Protein AF-A0A1V3JRB8-F1 (afdb_monomer_lite)

Radius of gyration: 12.45 Å; chains: 1; bounding box: 29×22×34 Å

Organism: NCBI:txid1908266

Secondary structure (DSSP, 8-state):
----EEEE--TT-TTEEEEEETT--S--EEEE---SSPBP-STT-EEEEGGGTEEEEEBTTTS-EEEEEEETTTTEEEEEEEE-

Structure (mmCIF, N/CA/C/O backbone):
data_AF-A0A1V3JRB8-F1
#
_entry.id   AF-A0A1V3JRB8-F1
#
loop_
_atom_site.group_PDB
_atom_site.id
_atom_site.type_symbol
_atom_site.label_atom_id
_atom_site.label_alt_id
_atom_site.label_comp_id
_atom_site.label_asym_id
_atom_site.label_entity_id
_atom_site.label_seq_id
_atom_site.pdbx_PDB_ins_code
_atom_site.Cartn_x
_atom_site.Cartn_y
_atom_site.Cartn_z
_atom_site.occupancy
_atom_site.B_iso_or_equiv
_atom_site.auth_seq_id
_atom_site.auth_comp_id
_atom_site.auth_asym_id
_atom_site.auth_atom_id
_atom_site.pdbx_PDB_model_num
ATOM 1 N N . MET A 1 1 ? -16.842 8.725 17.263 1.00 49.91 1 MET A N 1
ATOM 2 C CA . MET A 1 1 ? -16.394 8.690 15.853 1.00 49.91 1 MET A CA 1
ATOM 3 C C . MET A 1 1 ? -16.033 7.254 15.538 1.00 49.91 1 MET A C 1
ATOM 5 O O . MET A 1 1 ? -15.380 6.650 16.374 1.00 49.91 1 MET A O 1
ATOM 9 N N . THR A 1 2 ? -16.467 6.696 14.409 1.00 65.88 2 THR A N 1
ATOM 10 C CA . THR A 1 2 ? -16.003 5.368 13.977 1.00 65.88 2 THR A CA 1
ATOM 11 C C . THR A 1 2 ? -14.536 5.482 13.567 1.00 65.88 2 THR A C 1
ATOM 13 O O . THR A 1 2 ? -14.196 6.389 12.800 1.00 65.88 2 THR A O 1
ATOM 16 N N . GLU A 1 3 ? -13.674 4.626 14.112 1.00 68.06 3 GLU A N 1
ATOM 17 C CA . GLU A 1 3 ? -12.263 4.558 13.727 1.00 68.06 3 GLU A CA 1
ATOM 18 C C . GLU A 1 3 ? -12.147 4.296 12.220 1.00 68.06 3 GLU A C 1
ATOM 20 O O . GLU A 1 3 ? -12.949 3.568 11.634 1.00 68.06 3 GLU A O 1
ATOM 25 N N . LYS A 1 4 ? -11.184 4.953 11.570 1.00 78.44 4 LYS A N 1
ATOM 26 C CA . LYS A 1 4 ? -10.931 4.809 10.133 1.00 78.44 4 LYS A CA 1
ATOM 27 C C . LYS A 1 4 ? -9.504 4.359 9.931 1.00 78.44 4 LYS A C 1
ATOM 29 O O . LYS A 1 4 ? -8.583 5.060 10.361 1.00 78.44 4 LYS A O 1
ATOM 34 N N . GLU A 1 5 ? -9.358 3.228 9.266 1.00 78.94 5 GLU A N 1
ATOM 35 C CA . GLU A 1 5 ? -8.072 2.688 8.861 1.00 78.94 5 GLU A CA 1
ATOM 36 C C . GLU A 1 5 ? -7.558 3.392 7.603 1.00 78.94 5 GLU A C 1
ATOM 38 O O . GLU A 1 5 ? -8.325 3.749 6.702 1.00 78.94 5 GLU A O 1
ATOM 43 N N . PHE A 1 6 ? -6.250 3.610 7.542 1.00 77.00 6 PHE A N 1
ATOM 44 C CA . PHE A 1 6 ? -5.567 4.063 6.338 1.00 77.00 6 PHE A CA 1
ATOM 45 C C . PHE A 1 6 ? -4.162 3.476 6.276 1.00 77.00 6 PHE A C 1
ATOM 47 O O . PHE A 1 6 ? -3.538 3.182 7.295 1.00 77.00 6 PHE A O 1
ATOM 54 N N . ILE A 1 7 ? -3.668 3.320 5.052 1.00 76.56 7 ILE A N 1
ATOM 55 C CA . ILE A 1 7 ? -2.356 2.740 4.793 1.00 76.56 7 ILE A CA 1
ATOM 56 C C . ILE A 1 7 ? -1.388 3.847 4.406 1.00 76.56 7 ILE A C 1
ATOM 58 O O . ILE A 1 7 ? -1.693 4.686 3.550 1.00 76.56 7 ILE A O 1
ATOM 62 N N . ILE A 1 8 ? -0.220 3.823 5.042 1.00 71.94 8 ILE A N 1
ATOM 63 C CA . ILE A 1 8 ? 0.931 4.653 4.702 1.00 71.94 8 ILE A CA 1
ATOM 64 C C . ILE A 1 8 ? 2.072 3.730 4.299 1.00 71.94 8 ILE A C 1
ATOM 66 O O . ILE A 1 8 ? 2.350 2.734 4.961 1.00 71.94 8 ILE A O 1
ATOM 70 N N . PHE A 1 9 ? 2.774 4.087 3.232 1.00 68.00 9 PHE A N 1
ATOM 71 C CA . PHE A 1 9 ? 3.975 3.380 2.819 1.00 68.00 9 PHE A CA 1
ATOM 72 C C . PHE A 1 9 ? 5.219 4.074 3.402 1.00 68.00 9 PHE A C 1
ATOM 74 O O . PHE A 1 9 ? 5.477 5.237 3.075 1.00 68.00 9 PHE A O 1
ATOM 81 N N . PRO A 1 10 ? 5.987 3.420 4.289 1.00 61.44 10 PRO A N 1
ATOM 82 C CA . PRO A 1 10 ? 7.222 3.980 4.814 1.00 61.44 10 PRO A CA 1
ATOM 83 C C . PRO A 1 10 ? 8.352 3.808 3.793 1.00 61.44 10 PRO A C 1
ATOM 85 O O . PRO A 1 10 ? 8.486 2.779 3.141 1.00 61.44 10 PRO A O 1
ATOM 88 N N . ASN A 1 11 ? 9.240 4.794 3.710 1.00 59.06 11 ASN A N 1
ATOM 89 C CA . ASN A 1 11 ? 10.349 4.848 2.748 1.00 59.06 11 ASN A CA 1
ATOM 90 C C . ASN A 1 11 ? 11.492 3.827 3.012 1.00 59.06 11 ASN A C 1
ATOM 92 O O . ASN A 1 11 ? 12.653 4.112 2.728 1.00 59.06 11 ASN A O 1
ATOM 96 N N . ARG A 1 12 ? 11.236 2.684 3.666 1.00 57.56 12 ARG A N 1
ATOM 97 C CA . ARG A 1 12 ? 12.316 1.802 4.163 1.00 57.56 12 ARG A CA 1
ATOM 98 C C . ARG A 1 12 ? 12.061 0.301 4.107 1.00 57.56 12 ARG A C 1
ATOM 100 O O . ARG A 1 12 ? 13.000 -0.436 4.387 1.00 57.56 12 ARG A O 1
ATOM 107 N N . VAL A 1 13 ? 10.860 -0.160 3.768 1.00 57.62 13 VAL A N 1
ATOM 108 C CA . VAL A 1 13 ? 10.586 -1.600 3.711 1.00 57.62 13 VAL A CA 1
ATOM 109 C C . VAL A 1 13 ? 10.003 -1.916 2.351 1.00 57.62 13 VAL A C 1
ATOM 111 O O . VAL A 1 13 ? 8.891 -1.510 2.039 1.00 57.62 13 VAL A O 1
ATOM 114 N N . ASP A 1 14 ? 10.793 -2.597 1.532 1.00 66.69 14 ASP A N 1
ATOM 115 C CA . ASP A 1 14 ? 10.496 -2.786 0.114 1.00 66.69 14 ASP A CA 1
ATOM 116 C C . ASP A 1 14 ? 9.234 -3.639 -0.117 1.00 66.69 14 ASP A C 1
ATOM 118 O O . ASP A 1 14 ? 8.657 -3.606 -1.196 1.00 66.69 14 ASP A O 1
ATOM 122 N N . GLU A 1 15 ? 8.754 -4.349 0.910 1.00 75.19 15 GLU A N 1
ATOM 123 C CA . GLU A 1 15 ? 7.652 -5.310 0.796 1.00 75.19 15 GLU A CA 1
ATOM 124 C C . GLU A 1 15 ? 6.498 -5.086 1.784 1.00 75.19 15 GLU A C 1
ATOM 126 O O . GLU A 1 15 ? 5.494 -5.795 1.691 1.00 75.19 15 GLU A O 1
ATOM 131 N N . LEU A 1 16 ? 6.588 -4.095 2.687 1.00 79.62 16 LEU A N 1
ATOM 132 C CA . LEU A 1 16 ? 5.581 -3.859 3.731 1.00 79.62 16 LEU A CA 1
ATOM 133 C C . LEU A 1 16 ? 5.048 -2.419 3.726 1.00 79.62 16 LEU A C 1
ATOM 135 O O . LEU A 1 16 ? 5.809 -1.452 3.761 1.00 79.62 16 LEU A O 1
ATOM 139 N N . ALA A 1 17 ? 3.725 -2.287 3.788 1.00 83.00 17 ALA A N 1
ATOM 140 C CA . ALA A 1 17 ? 3.013 -1.048 4.073 1.00 83.00 17 ALA A CA 1
ATOM 141 C C . ALA A 1 17 ? 2.541 -1.016 5.538 1.00 83.00 17 ALA A C 1
ATOM 143 O O . ALA A 1 17 ? 2.295 -2.055 6.147 1.00 83.00 17 ALA A O 1
ATOM 144 N N . LEU A 1 18 ? 2.413 0.173 6.126 1.00 85.88 18 LEU A N 1
ATOM 145 C CA . LEU A 1 18 ? 1.987 0.351 7.516 1.00 85.88 18 LEU A CA 1
ATOM 146 C C . LEU A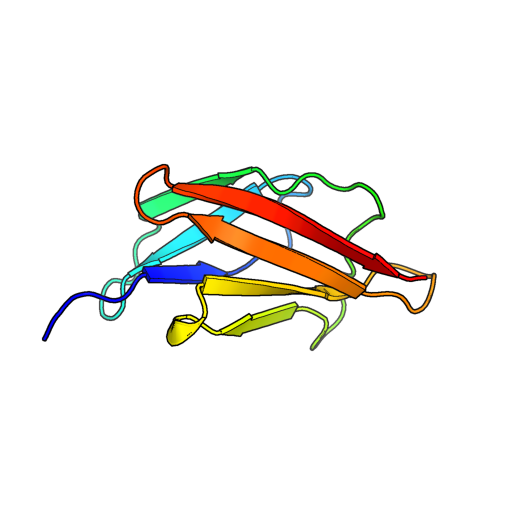 1 18 ? 0.498 0.673 7.584 1.00 85.88 18 LEU A C 1
ATOM 148 O O . LEU A 1 18 ? 0.024 1.605 6.927 1.00 85.88 18 LEU A O 1
ATOM 152 N N . LEU A 1 19 ? -0.219 -0.063 8.430 1.00 83.94 19 LEU A N 1
ATOM 153 C CA . LEU A 1 19 ? -1.612 0.207 8.759 1.00 83.94 19 LEU A CA 1
ATOM 154 C C . LEU A 1 19 ? -1.699 1.139 9.970 1.00 83.94 19 LEU A C 1
ATOM 156 O O . LEU A 1 19 ? -1.109 0.864 11.019 1.00 83.94 19 LEU A O 1
ATOM 160 N N . TYR A 1 20 ? -2.483 2.203 9.837 1.00 84.81 20 TYR A N 1
ATOM 161 C CA . TYR A 1 20 ? -2.777 3.166 10.894 1.00 84.81 20 TYR A CA 1
ATOM 162 C C . TYR A 1 20 ? -4.284 3.335 11.072 1.00 84.81 20 TYR A C 1
ATOM 164 O O . TYR A 1 20 ? -5.068 3.095 10.153 1.00 84.81 20 TYR A O 1
ATOM 172 N N . T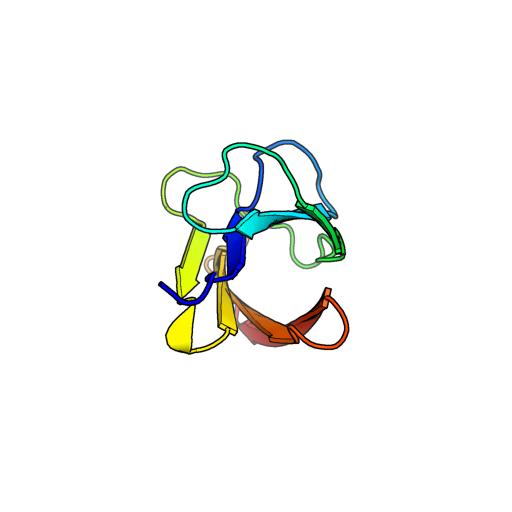HR A 1 21 ? -4.679 3.824 12.245 1.00 84.44 21 THR A N 1
ATOM 173 C CA . THR A 1 21 ? -6.051 4.239 12.554 1.00 84.44 21 THR A CA 1
ATOM 174 C C . THR A 1 21 ? -6.093 5.724 12.887 1.00 84.44 21 THR A C 1
ATOM 176 O O . THR A 1 21 ? -5.195 6.272 13.522 1.00 84.44 21 THR A O 1
ATOM 179 N N . THR A 1 22 ? -7.158 6.404 12.469 1.00 81.25 22 THR A N 1
ATOM 180 C CA . THR A 1 22 ? -7.327 7.844 12.719 1.00 81.25 22 THR A CA 1
ATOM 181 C C . THR A 1 22 ? -7.335 8.152 14.215 1.00 81.25 22 THR A C 1
ATOM 183 O O . THR A 1 22 ? -8.129 7.581 14.954 1.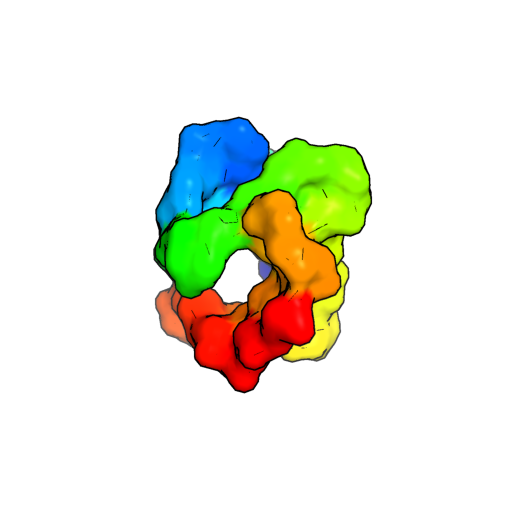00 81.25 22 THR A O 1
ATOM 186 N N . GLY A 1 23 ? -6.501 9.106 14.636 1.00 82.25 23 GLY A N 1
ATOM 187 C CA . GLY A 1 23 ? -6.399 9.529 16.036 1.00 82.25 23 GLY A CA 1
ATOM 188 C C . GLY A 1 23 ? -5.437 8.694 16.883 1.00 82.25 23 GLY A C 1
ATOM 189 O O . GLY A 1 23 ? -5.263 9.013 18.055 1.00 82.25 23 GLY A O 1
ATOM 190 N N . ASP A 1 24 ? -4.782 7.687 16.301 1.00 84.38 24 ASP A N 1
ATOM 191 C CA . ASP A 1 24 ? -3.778 6.870 16.977 1.00 84.38 24 ASP A CA 1
ATOM 192 C C . ASP A 1 24 ? -2.431 6.946 16.230 1.00 84.38 24 ASP A C 1
ATOM 194 O O . ASP A 1 24 ? -2.371 6.616 15.042 1.00 84.38 24 ASP A O 1
ATOM 198 N N . PRO A 1 25 ? -1.345 7.400 16.881 1.00 83.50 25 PRO A N 1
ATOM 199 C CA . PRO A 1 25 ? -0.038 7.514 16.240 1.00 83.50 25 PRO A CA 1
ATOM 200 C C . PRO A 1 25 ? 0.679 6.166 16.064 1.00 83.50 25 PRO A C 1
ATOM 202 O O . PRO A 1 25 ? 1.718 6.115 15.400 1.00 83.50 25 PRO A O 1
ATOM 205 N N . TRP A 1 26 ? 0.180 5.084 16.666 1.00 87.31 26 TRP A N 1
ATOM 206 C CA . TRP A 1 26 ? 0.850 3.789 16.664 1.00 87.31 26 TRP A CA 1
ATOM 207 C C . TRP A 1 26 ? 0.479 2.940 15.448 1.00 87.31 26 TRP A C 1
ATOM 209 O O . TRP A 1 26 ? -0.679 2.854 15.039 1.00 87.31 26 TRP A O 1
ATOM 219 N N . ILE A 1 27 ? 1.490 2.255 14.908 1.00 84.88 27 ILE A N 1
ATOM 220 C CA . ILE A 1 27 ? 1.326 1.260 13.844 1.00 84.88 27 ILE A CA 1
ATOM 221 C C . ILE A 1 27 ? 0.433 0.131 14.365 1.00 84.88 27 ILE A C 1
ATOM 223 O O . ILE A 1 27 ? 0.669 -0.408 15.447 1.00 84.88 27 ILE A O 1
ATOM 227 N N . LYS A 1 28 ? -0.578 -0.242 13.580 1.00 86.19 28 LYS A N 1
ATOM 228 C CA . LYS A 1 28 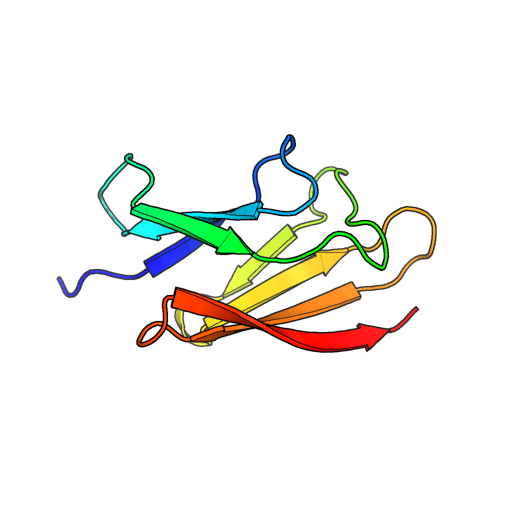? -1.521 -1.318 13.915 1.00 86.19 28 LYS A CA 1
ATOM 229 C C . LYS A 1 28 ? -1.142 -2.655 13.304 1.00 86.19 28 LYS A C 1
ATOM 231 O O . LYS A 1 28 ? -1.377 -3.690 13.920 1.00 86.19 28 LYS A O 1
ATOM 236 N N . ALA A 1 29 ? -0.574 -2.630 12.104 1.00 84.38 29 ALA A N 1
ATOM 237 C CA . ALA A 1 29 ? -0.115 -3.817 11.401 1.00 84.38 29 ALA A CA 1
ATOM 238 C C . ALA A 1 29 ? 0.891 -3.453 10.305 1.00 84.38 29 ALA A C 1
ATOM 240 O O . ALA A 1 29 ? 0.990 -2.296 9.883 1.00 84.38 29 ALA A O 1
ATOM 241 N N . TYR A 1 30 ? 1.586 -4.480 9.828 1.00 83.62 30 TYR A N 1
ATOM 242 C CA . TYR A 1 30 ? 2.337 -4.461 8.583 1.00 83.62 30 TYR A CA 1
ATOM 243 C C . TYR A 1 30 ? 1.540 -5.258 7.554 1.00 83.62 30 TYR A C 1
ATOM 245 O O . TYR A 1 30 ? 1.094 -6.362 7.856 1.00 83.62 30 TYR A O 1
ATOM 253 N N . VAL A 1 31 ? 1.346 -4.686 6.372 1.00 86.00 31 VAL A N 1
ATOM 254 C CA . VAL A 1 31 ? 0.597 -5.300 5.276 1.00 86.00 31 VAL A CA 1
ATOM 255 C C . VAL A 1 31 ? 1.555 -5.577 4.133 1.00 86.00 31 VAL A C 1
ATOM 257 O O . VAL A 1 31 ? 2.275 -4.676 3.702 1.00 86.00 31 VAL A O 1
ATOM 260 N N . GLU A 1 32 ? 1.572 -6.810 3.641 1.00 86.19 32 GLU A N 1
ATOM 261 C CA . GLU A 1 32 ? 2.381 -7.167 2.480 1.00 86.19 32 GLU A CA 1
ATOM 262 C C . GLU A 1 32 ? 1.888 -6.434 1.229 1.00 86.19 32 GLU A C 1
ATOM 264 O O . GLU A 1 32 ? 0.691 -6.358 0.957 1.00 86.19 32 GLU A O 1
ATOM 269 N N . ILE A 1 33 ? 2.823 -5.873 0.465 1.00 83.94 33 ILE A N 1
ATOM 270 C CA . ILE A 1 33 ? 2.540 -5.119 -0.770 1.00 83.94 33 ILE A CA 1
ATOM 271 C C . ILE A 1 33 ? 3.391 -5.596 -1.961 1.00 83.94 33 ILE A C 1
ATOM 273 O O . ILE A 1 33 ? 3.024 -5.391 -3.127 1.00 83.94 33 ILE A O 1
ATOM 277 N N . GLY A 1 34 ? 4.516 -6.261 -1.661 1.00 84.69 34 GLY A N 1
ATOM 278 C CA . GLY A 1 34 ? 5.547 -6.672 -2.614 1.00 84.69 34 GLY A CA 1
ATOM 279 C C . GLY A 1 34 ? 6.265 -5.502 -3.305 1.00 84.69 34 GLY A C 1
ATOM 280 O O . GLY A 1 34 ? 5.817 -4.360 -3.254 1.00 84.69 34 GLY A O 1
ATOM 281 N N . ASN A 1 35 ? 7.357 -5.804 -4.019 1.00 81.31 35 ASN A N 1
ATOM 282 C CA . ASN A 1 35 ? 8.205 -4.796 -4.685 1.00 81.31 35 ASN A CA 1
ATOM 283 C C . ASN A 1 35 ? 8.346 -4.980 -6.211 1.00 81.31 35 ASN A C 1
ATOM 285 O O . ASN A 1 35 ? 9.377 -4.659 -6.799 1.00 81.31 35 ASN A O 1
ATOM 289 N N . LYS A 1 36 ? 7.363 -5.603 -6.870 1.00 84.12 36 LYS A N 1
ATOM 290 C CA . LYS A 1 36 ? 7.407 -5.850 -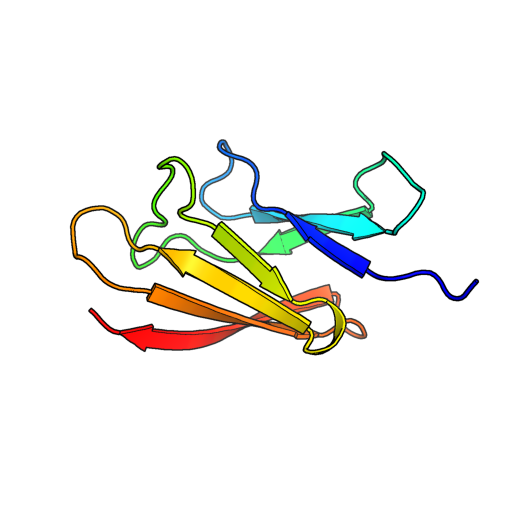8.323 1.00 84.12 36 LYS A CA 1
ATOM 291 C C . LYS A 1 36 ? 6.141 -5.334 -9.016 1.00 84.12 36 LYS A C 1
ATOM 293 O O . LYS A 1 36 ? 5.067 -5.859 -8.704 1.00 84.12 36 LYS A O 1
ATOM 298 N N . PRO A 1 37 ? 6.235 -4.379 -9.961 1.00 81.75 37 PRO A N 1
ATOM 299 C CA . PRO A 1 37 ? 7.411 -3.547 -10.267 1.00 81.75 37 PRO A CA 1
ATOM 300 C C . PRO A 1 37 ? 7.861 -2.712 -9.055 1.00 81.75 37 PRO A C 1
ATOM 302 O O . PRO A 1 37 ? 7.085 -2.519 -8.119 1.00 81.75 37 PRO A O 1
ATOM 305 N N . GLU A 1 38 ? 9.120 -2.266 -9.059 1.00 86.81 38 GLU A N 1
ATOM 306 C CA . GLU A 1 38 ? 9.704 -1.527 -7.932 1.00 86.81 38 GLU A CA 1
ATOM 307 C C . GLU A 1 38 ? 8.913 -0.244 -7.649 1.00 86.81 38 GLU A C 1
ATOM 309 O O . GLU A 1 38 ? 8.562 0.506 -8.567 1.00 86.81 38 GLU A O 1
ATOM 314 N N . ILE A 1 39 ? 8.622 0.008 -6.374 1.00 86.44 39 ILE A N 1
ATOM 315 C CA . ILE A 1 39 ? 7.834 1.168 -5.951 1.00 86.44 39 ILE A CA 1
ATOM 316 C C . ILE A 1 39 ? 8.720 2.421 -5.919 1.00 86.44 39 ILE A C 1
ATOM 318 O O . ILE A 1 39 ? 9.781 2.444 -5.294 1.00 86.44 39 ILE A O 1
ATOM 322 N N . SER A 1 40 ? 8.260 3.501 -6.555 1.00 85.19 40 SER A N 1
ATOM 323 C CA . SER A 1 40 ? 8.930 4.798 -6.496 1.00 85.19 40 SER A CA 1
ATOM 324 C C . SER A 1 40 ? 8.917 5.356 -5.073 1.00 85.19 40 SER A C 1
ATOM 326 O O . SER A 1 40 ? 7.869 5.532 -4.452 1.00 85.19 40 SER A O 1
ATOM 328 N N . LYS A 1 41 ? 10.110 5.713 -4.594 1.00 79.19 41 LYS A N 1
ATOM 329 C CA . LYS A 1 41 ? 10.359 6.353 -3.292 1.00 79.19 41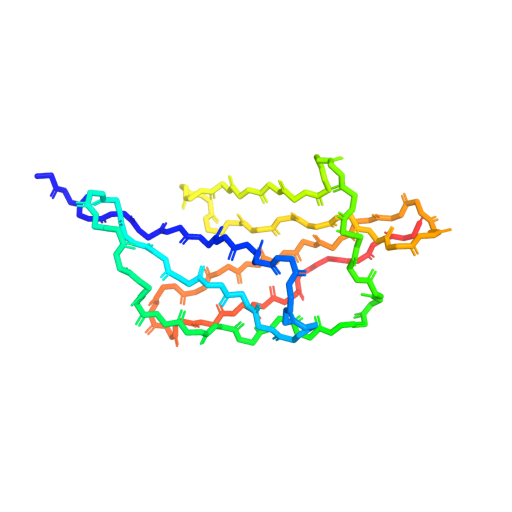 LYS A CA 1
ATOM 330 C C . LYS A 1 41 ? 10.463 7.883 -3.388 1.00 79.19 41 LYS A C 1
ATOM 332 O O . LYS A 1 41 ? 10.846 8.548 -2.427 1.00 79.19 41 LYS A O 1
ATOM 337 N N . GLY A 1 42 ? 10.163 8.449 -4.561 1.00 75.81 42 GLY A N 1
ATOM 338 C CA . GLY A 1 42 ? 10.199 9.890 -4.805 1.00 75.81 42 GLY A CA 1
ATOM 339 C C . GLY A 1 42 ? 9.115 10.650 -4.038 1.00 75.81 42 GLY A C 1
ATOM 340 O O . GLY A 1 42 ? 8.071 10.094 -3.682 1.00 75.81 42 GLY A O 1
ATOM 341 N N . ASN A 1 43 ? 9.339 11.946 -3.820 1.00 68.00 43 ASN A N 1
ATOM 342 C CA . ASN A 1 43 ? 8.329 12.817 -3.225 1.00 68.00 43 ASN A CA 1
ATOM 343 C C . ASN A 1 43 ? 7.053 12.794 -4.093 1.00 68.00 43 ASN A C 1
ATOM 345 O O . ASN A 1 43 ? 7.152 12.912 -5.311 1.00 68.00 43 ASN A O 1
ATOM 349 N N . LEU A 1 44 ? 5.878 12.631 -3.471 1.00 73.25 44 LEU A N 1
ATOM 350 C CA . LEU A 1 44 ? 4.555 12.531 -4.123 1.00 73.25 44 LEU A CA 1
ATOM 351 C C . LEU A 1 44 ? 4.254 11.236 -4.908 1.00 73.25 44 LEU A C 1
ATOM 353 O O . LEU A 1 44 ? 3.265 11.180 -5.632 1.00 73.25 44 LEU A O 1
ATOM 357 N N . SER A 1 45 ? 5.040 10.169 -4.738 1.00 82.62 45 SER A N 1
ATOM 358 C CA . SER A 1 45 ? 4.808 8.897 -5.453 1.00 82.62 45 SER A CA 1
ATOM 359 C C . SER A 1 45 ? 3.703 8.020 -4.852 1.00 82.62 45 SER A C 1
ATOM 361 O O . SER A 1 45 ? 3.494 6.912 -5.331 1.00 82.62 45 SER A O 1
ATOM 363 N N . ILE A 1 46 ? 3.066 8.435 -3.754 1.00 84.62 46 ILE A N 1
ATOM 364 C CA . ILE A 1 46 ? 2.224 7.564 -2.925 1.00 84.62 46 ILE A CA 1
ATOM 365 C C . ILE A 1 46 ? 0.995 8.338 -2.467 1.00 84.62 46 ILE A C 1
ATOM 367 O O . ILE A 1 46 ? 1.118 9.434 -1.920 1.00 84.62 46 ILE A O 1
ATOM 371 N N . ALA A 1 47 ? -0.185 7.756 -2.663 1.00 84.94 47 ALA A N 1
ATOM 372 C CA . ALA A 1 47 ? -1.450 8.325 -2.216 1.00 84.94 47 ALA A CA 1
ATOM 373 C C . ALA A 1 47 ? -2.404 7.222 -1.750 1.00 84.94 47 ALA A C 1
ATOM 375 O O . ALA A 1 47 ? -2.399 6.118 -2.289 1.00 84.94 47 ALA A O 1
ATOM 376 N N . SER A 1 48 ? -3.258 7.521 -0.772 1.00 84.62 48 SER A N 1
ATOM 377 C CA . SER A 1 48 ? -4.302 6.602 -0.314 1.00 84.62 48 SER A CA 1
ATOM 378 C C . SER A 1 48 ? -5.667 7.285 -0.242 1.00 84.62 48 SER A C 1
ATOM 380 O O . SER A 1 48 ? -5.786 8.483 0.016 1.00 84.62 48 SER A O 1
ATOM 382 N N . ALA A 1 49 ? -6.721 6.509 -0.491 1.00 86.06 49 ALA A N 1
ATOM 383 C CA . ALA A 1 49 ? -8.111 6.939 -0.436 1.00 86.06 49 ALA A CA 1
ATOM 384 C C . ALA A 1 49 ? -8.896 6.005 0.493 1.00 86.06 49 ALA A C 1
ATOM 386 O O . ALA A 1 49 ? -9.470 5.005 0.058 1.00 86.06 49 ALA A O 1
ATOM 387 N N . TYR A 1 50 ? -8.942 6.348 1.785 1.00 81.44 50 TYR A N 1
ATOM 388 C CA . TYR A 1 50 ? -9.514 5.486 2.830 1.00 81.44 50 TYR A CA 1
ATOM 389 C C . TYR A 1 50 ? -10.973 5.083 2.563 1.00 81.44 50 TYR A C 1
ATOM 391 O O . TYR A 1 50 ? -11.335 3.935 2.759 1.00 81.44 50 TYR A O 1
ATOM 399 N N . LYS A 1 51 ? -11.824 5.986 2.046 1.00 84.75 51 LYS A N 1
ATOM 400 C CA . LYS A 1 51 ? -13.240 5.662 1.762 1.00 84.75 51 LYS A CA 1
ATOM 401 C C . LYS A 1 51 ? -13.403 4.593 0.683 1.00 84.75 51 LYS A C 1
ATOM 403 O O . LYS A 1 51 ? -14.418 3.910 0.654 1.00 84.75 51 LYS A O 1
ATOM 408 N N . ALA A 1 52 ? -12.436 4.503 -0.223 1.00 88.75 52 ALA A N 1
ATOM 409 C CA . ALA A 1 52 ? -12.432 3.533 -1.306 1.00 88.75 52 ALA A CA 1
ATOM 410 C C . ALA A 1 52 ? -11.601 2.289 -0.959 1.00 88.75 52 ALA A C 1
ATOM 412 O O . ALA A 1 52 ? -11.604 1.333 -1.734 1.00 88.75 52 ALA A O 1
ATOM 413 N N . ASN A 1 53 ? -10.906 2.286 0.184 1.00 89.56 53 ASN A N 1
ATOM 414 C CA . ASN A 1 53 ? -9.864 1.322 0.526 1.00 89.56 53 ASN A CA 1
ATOM 415 C C . ASN A 1 53 ? -8.834 1.171 -0.603 1.00 89.56 53 ASN A C 1
ATOM 417 O O . ASN A 1 53 ? -8.539 0.058 -1.022 1.00 89.56 53 ASN A O 1
ATOM 421 N N . ILE A 1 54 ? -8.341 2.285 -1.148 1.00 90.81 54 ILE A N 1
ATOM 422 C CA . ILE A 1 54 ? -7.360 2.269 -2.241 1.00 90.81 54 ILE A CA 1
ATOM 423 C C . ILE A 1 54 ? -6.022 2.827 -1.766 1.00 90.81 54 ILE A C 1
ATOM 425 O O . ILE A 1 54 ? -5.979 3.860 -1.092 1.00 90.81 54 ILE A O 1
ATOM 429 N N . LEU A 1 55 ? -4.941 2.168 -2.173 1.00 89.25 55 LEU A N 1
ATOM 430 C CA . LEU A 1 55 ? -3.573 2.674 -2.133 1.00 89.25 55 LEU A CA 1
ATOM 431 C C . LEU A 1 55 ? -3.042 2.733 -3.569 1.00 89.25 55 LEU A C 1
ATOM 433 O O . LEU A 1 55 ? -3.229 1.795 -4.341 1.00 89.25 55 LEU A O 1
ATOM 437 N N . VAL A 1 56 ? -2.376 3.827 -3.922 1.00 89.81 56 VAL A N 1
ATOM 438 C CA . VAL A 1 56 ? -1.715 4.010 -5.216 1.00 89.81 56 VAL A CA 1
ATOM 439 C C . VAL A 1 56 ? -0.247 4.321 -4.979 1.00 89.81 56 VAL A C 1
ATOM 441 O O . VAL A 1 56 ? 0.084 5.158 -4.133 1.00 89.81 56 VAL A O 1
ATOM 444 N N . THR A 1 57 ? 0.623 3.666 -5.744 1.00 88.94 57 THR A N 1
ATOM 445 C CA . THR A 1 57 ? 2.057 3.960 -5.777 1.00 88.94 57 THR A CA 1
ATOM 446 C C . THR A 1 57 ? 2.526 4.201 -7.208 1.00 88.94 57 THR A C 1
ATOM 448 O O . THR A 1 57 ? 2.015 3.597 -8.148 1.00 88.94 57 THR A O 1
ATOM 451 N N . GLY A 1 58 ? 3.500 5.085 -7.393 1.00 89.75 58 GLY A N 1
ATOM 452 C CA . GLY A 1 58 ? 4.232 5.212 -8.649 1.00 89.75 58 GLY A CA 1
ATOM 453 C C . GLY A 1 58 ? 5.255 4.089 -8.800 1.00 89.75 58 GLY A C 1
ATOM 454 O O . GLY A 1 58 ? 5.743 3.548 -7.805 1.00 89.75 58 GLY A O 1
ATOM 455 N N . GLN A 1 59 ? 5.613 3.764 -10.036 1.00 89.12 59 GLN A N 1
ATOM 456 C CA . GLN A 1 59 ? 6.683 2.817 -10.338 1.00 89.12 59 GLN A CA 1
ATOM 457 C C . GLN A 1 59 ? 8.033 3.525 -10.489 1.00 89.12 59 GLN A C 1
ATOM 459 O O . GLN A 1 59 ? 8.130 4.586 -11.113 1.00 89.12 59 GLN A O 1
ATOM 464 N N . TYR A 1 60 ? 9.096 2.938 -9.941 1.00 86.75 60 TYR A N 1
ATOM 465 C CA . TYR A 1 60 ? 10.444 3.480 -10.075 1.00 86.75 60 TYR A CA 1
ATOM 466 C C . TYR A 1 60 ? 10.944 3.376 -11.529 1.00 86.75 60 TYR A C 1
ATOM 468 O O . TYR A 1 60 ? 10.877 2.323 -12.159 1.00 86.75 60 TYR A O 1
ATOM 476 N N . GLY A 1 61 ? 11.446 4.488 -12.076 1.00 83.00 61 GLY A N 1
ATOM 477 C CA . GLY A 1 61 ? 12.170 4.544 -13.354 1.00 83.00 61 GLY A CA 1
ATOM 478 C C . GLY A 1 61 ? 11.358 4.357 -14.646 1.00 83.00 61 GLY A C 1
ATOM 479 O O . GLY A 1 61 ? 11.917 4.604 -15.712 1.00 83.00 61 GLY A O 1
ATOM 480 N N . ARG A 1 62 ? 10.083 3.938 -14.590 1.00 70.75 62 ARG A N 1
ATOM 481 C CA . ARG A 1 62 ? 9.319 3.523 -15.790 1.00 70.75 62 ARG A CA 1
ATOM 482 C C . ARG A 1 62 ? 8.092 4.363 -16.154 1.00 70.75 62 ARG A C 1
ATOM 484 O O . ARG A 1 62 ? 7.655 4.269 -17.287 1.00 70.75 62 ARG A O 1
ATOM 491 N N . GLY A 1 63 ? 7.600 5.230 -15.264 1.00 74.44 63 GLY A N 1
ATOM 492 C CA . GLY A 1 63 ? 6.460 6.115 -15.566 1.00 74.44 63 GLY A CA 1
ATOM 493 C C . GLY A 1 63 ? 5.066 5.538 -15.282 1.00 74.44 63 GLY A C 1
ATOM 494 O O . GLY A 1 63 ? 4.079 6.204 -15.575 1.00 74.44 63 GLY A O 1
ATOM 495 N N . GLY A 1 64 ? 4.981 4.369 -14.642 1.00 88.12 64 GLY A N 1
ATOM 496 C CA . GLY A 1 64 ? 3.728 3.675 -14.348 1.00 88.12 64 GLY A CA 1
ATOM 497 C C . GLY A 1 64 ? 3.139 3.895 -12.949 1.00 88.12 64 GLY A C 1
ATOM 498 O O . GLY A 1 64 ? 3.737 4.542 -12.078 1.00 88.12 64 GLY A O 1
ATOM 499 N N . ILE A 1 65 ? 1.980 3.272 -12.707 1.00 90.44 65 ILE A N 1
ATOM 500 C CA . ILE A 1 65 ? 1.311 3.210 -11.395 1.00 90.44 65 ILE A CA 1
ATOM 501 C C . ILE A 1 65 ? 0.964 1.771 -10.996 1.00 90.44 65 ILE A C 1
ATOM 503 O O . ILE A 1 65 ? 0.679 0.922 -11.842 1.00 90.44 65 ILE A O 1
ATOM 507 N N . ASN A 1 66 ? 0.951 1.512 -9.690 1.00 89.69 66 ASN A N 1
ATOM 508 C CA . ASN A 1 66 ? 0.343 0.338 -9.075 1.00 89.69 66 ASN A CA 1
ATOM 509 C C . ASN A 1 66 ? -0.883 0.789 -8.277 1.00 89.69 66 ASN A C 1
ATOM 511 O O . ASN A 1 66 ? -0.800 1.749 -7.505 1.00 89.69 66 ASN A O 1
ATOM 515 N N . VAL A 1 67 ? -2.000 0.079 -8.416 1.00 91.81 67 VAL A N 1
ATOM 516 C CA . VAL A 1 67 ? -3.207 0.311 -7.615 1.00 91.81 67 VAL A CA 1
ATOM 517 C C . VAL A 1 67 ? -3.524 -0.931 -6.806 1.00 91.81 67 VAL A C 1
ATOM 519 O O . VAL A 1 67 ? -3.576 -2.044 -7.334 1.00 91.81 67 VAL A O 1
ATOM 522 N N . TYR A 1 68 ? -3.773 -0.717 -5.521 1.00 91.38 68 TYR A N 1
ATOM 523 C CA . TYR A 1 68 ? -4.073 -1.762 -4.565 1.00 91.38 68 TYR A CA 1
ATOM 524 C C . TYR A 1 68 ? -5.419 -1.511 -3.895 1.00 91.38 68 TYR A C 1
ATOM 526 O O . TYR A 1 68 ? -5.729 -0.379 -3.507 1.00 91.38 68 TYR A O 1
ATOM 534 N N . LYS A 1 69 ? -6.191 -2.582 -3.722 1.00 92.75 69 LYS A N 1
ATOM 535 C CA . LYS A 1 69 ? -7.386 -2.626 -2.888 1.00 92.75 69 LYS A CA 1
ATOM 536 C C . LYS A 1 69 ? -7.008 -3.152 -1.509 1.00 92.75 69 LYS A C 1
ATOM 538 O O . LYS A 1 69 ? -6.460 -4.239 -1.392 1.00 92.75 69 LYS A O 1
ATOM 543 N N . TYR A 1 70 ? -7.314 -2.387 -0.472 1.00 90.75 70 TYR A N 1
ATOM 544 C CA . TYR A 1 70 ? -7.227 -2.850 0.905 1.00 90.75 70 TYR A CA 1
ATOM 545 C C . TYR A 1 70 ? -8.519 -3.553 1.322 1.00 90.75 70 TYR A C 1
ATOM 547 O O . TYR A 1 70 ? -9.625 -3.068 1.047 1.00 90.75 70 TYR A O 1
ATOM 555 N N . HIS A 1 71 ? -8.363 -4.673 2.018 1.00 90.81 71 HIS A N 1
ATOM 556 C CA . HIS A 1 71 ? -9.444 -5.473 2.580 1.00 90.81 71 HIS A CA 1
ATOM 557 C C . HIS A 1 71 ? -9.405 -5.362 4.111 1.00 90.81 71 HIS A C 1
ATOM 559 O O . HIS A 1 71 ? -8.608 -6.056 4.736 1.00 90.81 71 HIS A O 1
ATOM 565 N N . PRO A 1 72 ? -10.235 -4.505 4.744 1.00 86.56 72 PRO A N 1
ATOM 566 C CA . PRO A 1 72 ? -10.186 -4.284 6.196 1.00 86.56 72 PRO A CA 1
ATOM 567 C C . PRO A 1 72 ? -10.441 -5.545 7.031 1.00 86.56 72 PRO A C 1
ATOM 569 O O . PRO A 1 72 ? -9.855 -5.712 8.095 1.00 86.56 72 PRO A O 1
ATOM 572 N N . GLU A 1 73 ? -11.284 -6.448 6.526 1.00 88.44 73 GLU A N 1
ATOM 573 C CA . GLU A 1 73 ? -11.639 -7.703 7.201 1.00 88.44 73 GLU A CA 1
ATOM 574 C C . GLU A 1 73 ? -10.433 -8.645 7.347 1.00 88.44 73 GLU A C 1
ATOM 576 O O . GLU A 1 73 ? -10.272 -9.291 8.380 1.00 88.44 73 GLU A O 1
ATOM 581 N N . THR A 1 74 ? -9.570 -8.711 6.325 1.00 90.00 74 THR A N 1
ATOM 582 C CA . THR A 1 74 ? -8.392 -9.600 6.303 1.00 90.00 74 THR A CA 1
ATOM 583 C C . THR A 1 74 ? -7.079 -8.873 6.581 1.00 90.00 74 THR A C 1
ATOM 585 O O . THR A 1 74 ? -6.086 -9.513 6.909 1.00 90.00 74 THR A O 1
ATOM 588 N N . LYS A 1 75 ? -7.078 -7.537 6.517 1.00 86.31 75 LYS A N 1
ATOM 589 C CA . LYS A 1 75 ? -5.903 -6.658 6.620 1.00 86.31 75 LYS A CA 1
ATOM 590 C C . LYS A 1 75 ? -4.868 -6.887 5.516 1.00 86.31 75 LYS A C 1
ATOM 592 O O . LYS A 1 75 ? -3.668 -6.753 5.744 1.00 86.31 75 LYS A O 1
ATOM 597 N N . GLU A 1 76 ? -5.337 -7.181 4.309 1.00 88.25 76 GLU A N 1
ATOM 598 C CA . GLU A 1 76 ? -4.497 -7.492 3.146 1.00 88.25 76 GLU A CA 1
ATOM 599 C C . GLU A 1 76 ? -4.611 -6.426 2.049 1.00 88.25 76 GLU A C 1
ATOM 601 O O . GLU A 1 76 ? -5.642 -5.761 1.903 1.00 88.25 76 GLU A O 1
ATOM 606 N N . LEU A 1 77 ? -3.545 -6.274 1.254 1.00 89.31 77 LEU A N 1
ATOM 607 C CA . LEU A 1 77 ? -3.539 -5.481 0.025 1.00 89.31 77 LEU A CA 1
ATOM 608 C C . LEU A 1 77 ? -3.563 -6.403 -1.194 1.00 89.31 77 LEU A C 1
ATOM 610 O O . LEU A 1 77 ? -2.609 -7.122 -1.477 1.00 89.31 77 LEU A O 1
ATOM 614 N N . GLU A 1 78 ? -4.628 -6.310 -1.974 1.00 91.62 78 GLU A N 1
ATOM 615 C CA . GLU A 1 78 ? -4.727 -6.945 -3.280 1.00 91.62 78 GLU A CA 1
ATOM 616 C C . GLU A 1 78 ? -4.258 -5.966 -4.357 1.00 91.62 78 GLU A C 1
ATOM 618 O O . GLU A 1 78 ? -4.775 -4.854 -4.471 1.00 91.62 78 GLU A O 1
ATOM 623 N N . LYS A 1 79 ? -3.292 -6.365 -5.183 1.00 90.62 79 LYS A N 1
ATOM 624 C CA . LYS A 1 79 ? -2.878 -5.569 -6.342 1.00 90.62 79 LYS A CA 1
ATOM 625 C C . LYS A 1 79 ? -3.893 -5.750 -7.471 1.00 90.62 79 LYS A C 1
ATOM 627 O O . LYS A 1 79 ? -3.953 -6.816 -8.072 1.00 90.62 79 LYS A O 1
ATOM 632 N N . ILE A 1 80 ? -4.660 -4.701 -7.766 1.00 92.88 80 ILE A N 1
ATOM 633 C CA . ILE A 1 80 ? -5.775 -4.751 -8.726 1.00 92.88 80 ILE A CA 1
ATOM 634 C C . ILE A 1 80 ? -5.437 -4.139 -10.086 1.00 92.88 80 ILE A C 1
ATOM 636 O O . ILE A 1 80 ? -6.154 -4.378 -11.056 1.00 92.88 80 ILE A O 1
ATOM 640 N N . TRP A 1 81 ? -4.368 -3.341 -10.184 1.00 86.06 81 TRP A N 1
ATOM 641 C CA . TRP A 1 81 ? -3.953 -2.764 -11.461 1.00 86.06 81 TRP A CA 1
ATOM 642 C C . TRP A 1 81 ? -2.468 -2.398 -11.496 1.00 86.06 81 TRP A C 1
ATOM 644 O O . TRP A 1 81 ? -1.920 -1.898 -10.512 1.00 86.06 81 TRP A O 1
ATOM 654 N N . VAL A 1 82 ? -1.842 -2.633 -12.651 1.00 82.31 82 VAL A N 1
ATOM 655 C CA . VAL A 1 82 ? -0.460 -2.264 -12.984 1.00 82.31 82 VAL A CA 1
ATOM 656 C C . VAL A 1 82 ? -0.450 -1.782 -14.434 1.00 82.31 82 VAL A C 1
ATOM 658 O O . VAL A 1 82 ? -0.898 -2.517 -15.314 1.00 82.31 82 VAL A O 1
ATOM 661 N N . VAL A 1 83 ? 0.039 -0.565 -14.677 1.00 78.25 83 VAL A N 1
ATOM 662 C CA . VAL A 1 83 ? 0.280 -0.012 -16.024 1.00 78.25 83 VAL A CA 1
ATOM 663 C C . VAL A 1 83 ? 1.638 0.674 -16.040 1.00 78.25 83 VAL A C 1
ATOM 665 O O . VAL A 1 83 ? 1.946 1.393 -15.088 1.00 78.25 83 VAL A O 1
ATOM 668 N N . ASP A 1 84 ? 2.393 0.431 -17.114 1.00 67.00 84 ASP A N 1
ATOM 669 C CA . ASP A 1 84 ? 3.692 1.036 -17.440 1.00 67.00 84 ASP A CA 1
ATOM 670 C C . ASP A 1 84 ? 3.523 2.290 -18.309 1.00 67.00 84 ASP A C 1
ATOM 672 O O . ASP A 1 84 ? 2.685 2.257 -19.245 1.00 67.00 84 ASP A O 1
#

pLDDT: mean 81.88, std 9.07, range [49.91, 92.88]

Sequence (84 aa):
MTEKEFIIFPNRVDELALLYTTGDPWIKAYVEIGNKPEISKGNLSIASAYKANILVTGQYGRGGINVYKYHPETKELEKIWVVD

Foldseek 3Di:
DPKFKKWAADLPDFFWIFIDIPPDPDTPDTEGDHQVQHFDSDPPQWDIDRVQQKIKGAGPPPGKIWIWHADPVVRYTDTDDIDD